Protein AF-A0A379K5S6-F1 (afdb_monomer_lite)

Radius of gyration: 22.64 Å; chains: 1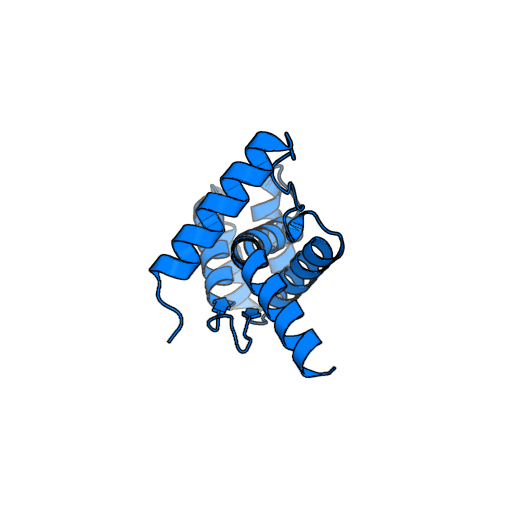; bounding box: 57×38×53 Å

Foldseek 3Di:
DPDPVNVVVVVVVVVVVCVVVVPPPPPPDQLCVDPNLVVVLLVQLVVLVVQDWDWFDAPPFDIDIHHNVQLVVLVVVVLVPFDPVVCLVVVLVVCCVVPNDDVVSVVSCQCRVPVVVDDGSVVVSSVSSSVSCVVCSVSNVVSVVRVVVVVD

Organism: Ectopseudomonas oleovorans (NCBI:txid301)

Structure (mmCIF, N/CA/C/O backbone):
data_AF-A0A379K5S6-F1
#
_entry.id   AF-A0A379K5S6-F1
#
loop_
_atom_site.group_PDB
_atom_site.id
_atom_site.type_symbol
_atom_site.label_atom_id
_atom_site.label_alt_id
_atom_site.label_comp_id
_atom_site.label_asym_id
_atom_site.label_entity_id
_atom_site.label_seq_id
_atom_site.pdbx_PDB_ins_code
_atom_site.Cartn_x
_atom_site.Cartn_y
_atom_site.Cartn_z
_atom_site.occupancy
_atom_site.B_iso_or_equiv
_atom_site.auth_seq_id
_atom_site.auth_comp_id
_atom_site.auth_asym_id
_atom_site.auth_atom_id
_atom_site.pdbx_PDB_model_num
ATOM 1 N N . MET A 1 1 ? 30.195 -20.480 -22.397 1.00 44.94 1 MET A N 1
ATOM 2 C CA . MET A 1 1 ? 30.540 -19.660 -21.214 1.00 44.94 1 MET A CA 1
ATOM 3 C C . MET A 1 1 ? 31.133 -18.339 -21.683 1.00 44.94 1 MET A C 1
ATOM 5 O O . MET A 1 1 ? 32.340 -18.236 -21.861 1.00 44.94 1 MET A O 1
ATOM 9 N N . THR A 1 2 ? 30.292 -17.353 -21.987 1.00 49.97 2 THR A N 1
ATOM 10 C CA . THR A 1 2 ? 30.743 -16.020 -22.411 1.00 49.97 2 THR A CA 1
ATOM 11 C C . THR A 1 2 ? 31.354 -15.316 -21.203 1.00 49.97 2 THR A C 1
ATOM 13 O O . THR A 1 2 ? 30.669 -15.046 -20.220 1.00 49.97 2 THR A O 1
ATOM 16 N N . SER A 1 3 ? 32.670 -15.118 -21.253 1.00 56.62 3 SER A N 1
ATOM 17 C CA . SER A 1 3 ? 33.485 -14.607 -20.151 1.00 56.62 3 SER A CA 1
ATOM 18 C C . SER A 1 3 ? 32.977 -13.247 -19.650 1.00 56.62 3 SER A C 1
ATOM 20 O O . SER A 1 3 ? 32.599 -12.380 -20.441 1.00 56.62 3 SER A O 1
ATOM 22 N N . LEU A 1 4 ? 32.999 -13.053 -18.327 1.00 55.97 4 LEU A N 1
ATOM 23 C CA . LEU A 1 4 ? 32.681 -11.791 -17.647 1.00 55.97 4 LEU A CA 1
ATOM 24 C C . LEU A 1 4 ? 33.464 -10.604 -18.247 1.00 55.97 4 LEU A C 1
ATOM 26 O O . LEU A 1 4 ? 32.952 -9.489 -18.324 1.00 55.97 4 LEU A O 1
ATOM 30 N N . ALA A 1 5 ? 34.675 -10.863 -18.752 1.00 59.72 5 ALA A N 1
ATOM 31 C CA . ALA A 1 5 ? 35.514 -9.871 -19.416 1.00 59.72 5 ALA A CA 1
ATOM 32 C C . ALA A 1 5 ? 34.914 -9.375 -20.744 1.00 59.72 5 ALA A C 1
ATOM 34 O O . ALA A 1 5 ? 35.060 -8.203 -21.076 1.00 59.72 5 ALA A O 1
ATOM 35 N N . LEU A 1 6 ? 34.188 -10.229 -21.476 1.00 55.69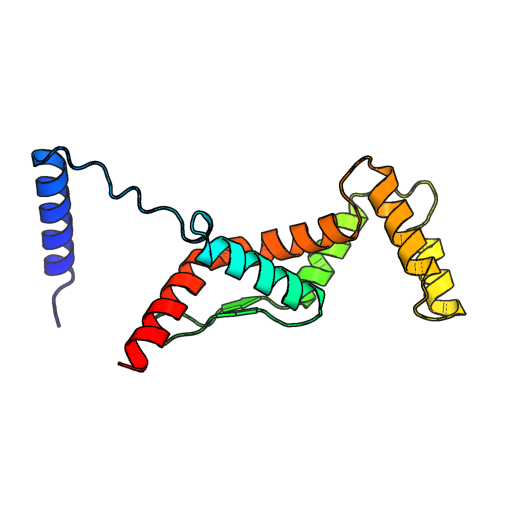 6 LEU A N 1
ATOM 36 C CA . LEU A 1 6 ? 33.530 -9.846 -22.730 1.00 55.69 6 LEU A CA 1
ATOM 37 C C . LEU A 1 6 ? 32.335 -8.912 -22.477 1.00 55.69 6 LEU A C 1
ATOM 39 O O . LEU A 1 6 ? 32.109 -7.973 -23.237 1.00 55.69 6 LEU A O 1
ATOM 43 N N . ARG A 1 7 ? 31.598 -9.131 -21.378 1.00 56.59 7 ARG A N 1
ATOM 44 C CA . ARG A 1 7 ? 30.518 -8.229 -20.936 1.00 56.59 7 ARG A CA 1
ATOM 45 C C . ARG A 1 7 ? 31.069 -6.870 -20.506 1.00 56.59 7 ARG A C 1
ATOM 47 O O . ARG A 1 7 ? 30.528 -5.847 -20.911 1.00 56.59 7 ARG A O 1
ATOM 54 N N . ASN A 1 8 ? 32.172 -6.868 -19.758 1.00 64.50 8 ASN A N 1
ATOM 55 C CA . ASN A 1 8 ? 32.815 -5.639 -19.292 1.00 64.50 8 ASN A CA 1
ATOM 56 C C . ASN A 1 8 ? 33.373 -4.806 -20.465 1.00 64.50 8 ASN A C 1
ATOM 58 O O . ASN A 1 8 ? 33.162 -3.599 -20.537 1.00 64.50 8 ASN A O 1
ATOM 62 N N . ALA A 1 9 ? 33.984 -5.467 -21.455 1.00 68.38 9 ALA A N 1
ATOM 63 C CA . ALA A 1 9 ? 34.470 -4.818 -22.673 1.00 68.38 9 ALA A CA 1
ATOM 64 C C . ALA A 1 9 ? 33.342 -4.200 -23.522 1.00 68.38 9 ALA A C 1
ATOM 66 O O . ALA A 1 9 ? 33.518 -3.129 -24.103 1.00 68.38 9 ALA A O 1
ATOM 67 N N . ASN A 1 10 ? 32.174 -4.847 -23.583 1.00 69.50 10 ASN A N 1
ATOM 68 C CA . ASN A 1 10 ? 31.017 -4.312 -24.303 1.00 69.50 10 ASN A CA 1
ATOM 69 C C . ASN A 1 10 ? 30.394 -3.103 -23.589 1.00 69.50 10 ASN A C 1
ATOM 71 O O . ASN A 1 10 ? 30.037 -2.139 -24.261 1.00 69.50 10 ASN A O 1
ATOM 75 N N . ALA A 1 11 ? 30.320 -3.118 -22.254 1.00 66.31 11 ALA A N 1
ATOM 76 C CA . ALA A 1 11 ? 29.832 -1.984 -21.466 1.00 66.31 11 ALA A CA 1
ATOM 77 C C . ALA A 1 11 ? 30.741 -0.750 -21.604 1.00 66.31 11 ALA A C 1
ATOM 79 O O . ALA A 1 11 ? 30.252 0.355 -21.826 1.00 66.31 11 ALA A O 1
ATOM 80 N N . MET A 1 12 ? 32.066 -0.940 -21.567 1.00 73.25 12 MET A N 1
ATOM 81 C CA . MET A 1 12 ? 33.031 0.147 -21.784 1.00 73.25 12 MET A CA 1
ATOM 82 C C . MET A 1 12 ? 32.935 0.735 -23.196 1.00 73.25 12 MET A C 1
ATOM 84 O O . MET A 1 12 ? 32.947 1.953 -23.356 1.00 73.25 12 MET A O 1
ATOM 88 N N . ARG A 1 13 ? 32.782 -0.113 -24.223 1.00 72.44 13 ARG A N 1
ATOM 89 C CA . ARG A 1 13 ? 32.606 0.355 -25.606 1.00 72.44 13 ARG A CA 1
ATOM 90 C C . ARG A 1 13 ? 31.297 1.130 -25.780 1.00 72.44 13 ARG A C 1
ATOM 92 O O . ARG A 1 13 ? 31.300 2.151 -26.454 1.00 72.44 13 ARG A O 1
ATOM 99 N N . ALA A 1 14 ? 30.205 0.677 -25.165 1.00 67.31 14 ALA A N 1
ATOM 100 C CA . ALA A 1 14 ? 28.926 1.387 -25.192 1.00 67.31 14 ALA A CA 1
ATOM 101 C C . ALA A 1 14 ? 29.016 2.761 -24.506 1.00 67.31 14 ALA A C 1
ATOM 103 O O . ALA A 1 14 ? 28.520 3.740 -25.054 1.00 67.31 14 ALA A O 1
ATOM 104 N N . GLY A 1 15 ? 29.712 2.851 -23.366 1.00 66.62 15 GLY A N 1
ATOM 105 C CA . GLY A 1 15 ? 29.972 4.121 -22.680 1.00 66.62 15 GLY A CA 1
ATOM 106 C C . GLY A 1 15 ? 30.817 5.091 -23.511 1.00 66.62 15 GLY A C 1
ATOM 107 O O . GLY A 1 15 ? 30.496 6.273 -23.574 1.00 66.62 15 GLY A O 1
ATOM 108 N N . GLN A 1 16 ? 31.842 4.587 -24.208 1.00 73.88 16 GLN A N 1
ATOM 109 C CA . GLN A 1 16 ? 32.667 5.389 -25.118 1.00 73.88 16 GLN A CA 1
ATOM 110 C C . GLN A 1 16 ? 31.841 5.932 -26.294 1.00 73.88 16 GLN A C 1
ATOM 112 O O . GLN A 1 16 ? 31.887 7.121 -26.575 1.00 73.88 16 GLN A O 1
ATOM 117 N N . VAL A 1 17 ? 31.027 5.082 -26.929 1.00 71.94 17 VAL A N 1
ATOM 118 C CA . VAL A 1 17 ? 30.149 5.473 -28.045 1.00 71.94 17 VAL A CA 1
ATOM 119 C C . VAL A 1 17 ? 29.093 6.492 -27.604 1.00 71.94 17 VAL A C 1
ATOM 121 O O . VAL A 1 17 ? 28.805 7.426 -28.345 1.00 71.94 17 VAL A O 1
ATOM 124 N N . ALA A 1 18 ? 28.526 6.343 -26.403 1.00 66.81 18 ALA A N 1
ATOM 125 C CA . ALA A 1 18 ? 27.568 7.302 -25.853 1.00 66.81 18 ALA A CA 1
ATOM 126 C C . ALA A 1 18 ? 28.213 8.672 -25.582 1.00 66.81 18 ALA A C 1
ATOM 128 O O . ALA A 1 18 ? 27.618 9.703 -25.895 1.00 66.81 18 ALA A O 1
ATOM 129 N N . TRP A 1 19 ? 29.446 8.674 -25.058 1.00 68.12 19 TRP A N 1
ATOM 130 C CA . TRP A 1 19 ? 30.225 9.890 -24.817 1.00 68.12 19 TRP A CA 1
ATOM 131 C C . TRP A 1 19 ? 30.616 10.588 -26.127 1.00 68.12 19 TRP A C 1
ATOM 133 O O . TRP A 1 19 ? 30.401 11.790 -26.269 1.00 68.12 19 TRP A O 1
ATOM 143 N N . ASP A 1 20 ? 31.098 9.823 -27.111 1.00 79.50 20 ASP A N 1
ATOM 144 C CA . ASP A 1 20 ? 31.511 10.327 -28.426 1.00 79.50 20 ASP A CA 1
ATOM 145 C C . ASP A 1 20 ? 30.329 10.912 -29.224 1.00 79.50 20 ASP A C 1
ATOM 147 O O . ASP A 1 20 ? 30.492 11.891 -29.953 1.00 79.50 20 ASP A O 1
ATOM 151 N N . ASN A 1 21 ? 29.126 10.353 -29.061 1.00 79.06 21 ASN A N 1
ATOM 152 C CA . ASN A 1 21 ? 27.924 10.790 -29.776 1.00 79.06 21 ASN A CA 1
ATOM 153 C C . ASN A 1 21 ? 27.104 11.857 -29.032 1.00 79.06 21 ASN A C 1
ATOM 155 O O . ASN A 1 21 ? 26.022 12.203 -29.508 1.00 79.06 21 ASN A O 1
ATOM 159 N N . MET A 1 22 ? 27.558 12.336 -27.862 1.00 72.69 22 MET A N 1
ATOM 160 C CA . MET A 1 22 ? 26.766 13.174 -26.942 1.00 72.69 22 MET A CA 1
ATOM 161 C C . MET A 1 22 ? 25.326 12.665 -26.776 1.00 72.69 22 MET A C 1
ATOM 163 O O . MET A 1 22 ? 24.382 13.451 -26.687 1.00 72.69 22 MET A O 1
ATOM 167 N N . THR A 1 23 ? 25.139 11.344 -26.807 1.00 62.66 23 THR A N 1
ATOM 168 C CA . THR A 1 23 ? 23.810 10.767 -26.627 1.00 62.66 23 THR A CA 1
ATOM 169 C C . THR A 1 23 ? 23.453 11.019 -25.168 1.00 62.66 23 THR A C 1
ATOM 171 O O . THR A 1 23 ? 24.222 10.581 -24.304 1.00 62.66 23 THR A O 1
ATOM 174 N N . PRO A 1 24 ? 22.365 11.755 -24.861 1.00 61.78 24 PRO A N 1
ATOM 175 C CA . PRO A 1 24 ? 21.904 11.861 -23.488 1.00 61.78 24 PRO A CA 1
ATOM 176 C C . PRO A 1 24 ? 21.797 10.444 -22.920 1.00 61.78 24 PRO A C 1
ATOM 178 O O . PRO A 1 24 ? 21.447 9.529 -23.680 1.00 61.78 24 PRO A O 1
ATOM 181 N N . PRO A 1 25 ? 22.139 10.217 -21.639 1.00 60.78 25 PRO A N 1
ATOM 182 C CA . PRO A 1 25 ? 21.791 8.950 -21.015 1.00 60.78 25 PRO A CA 1
ATOM 183 C C . PRO A 1 25 ? 20.319 8.676 -21.325 1.00 60.78 25 PRO A C 1
ATOM 185 O O . PRO A 1 25 ? 19.521 9.608 -21.380 1.00 60.78 25 PRO A O 1
ATOM 188 N N . ASP A 1 26 ? 20.008 7.422 -21.648 1.00 57.44 26 ASP A N 1
ATOM 189 C CA . ASP A 1 26 ? 18.652 6.963 -21.936 1.00 57.44 26 ASP A CA 1
ATOM 190 C C . ASP A 1 26 ? 17.787 7.322 -20.708 1.00 57.44 26 ASP A C 1
ATOM 192 O O . ASP A 1 26 ? 17.694 6.540 -19.763 1.00 57.44 26 ASP A O 1
ATOM 196 N N . ASP A 1 27 ? 17.198 8.523 -20.692 1.00 59.22 27 ASP A N 1
ATOM 197 C CA . ASP A 1 27 ? 16.211 8.996 -19.717 1.00 59.22 27 ASP A CA 1
ATOM 198 C C . ASP A 1 27 ? 14.900 8.276 -20.037 1.00 59.22 27 ASP A C 1
ATOM 200 O O . ASP A 1 27 ? 13.878 8.869 -20.389 1.00 59.22 27 ASP A O 1
ATOM 204 N N . LYS A 1 28 ? 14.952 6.942 -20.036 1.00 63.91 28 LYS A N 1
ATOM 205 C CA . LYS A 1 28 ? 13.744 6.144 -20.114 1.00 63.91 28 LYS A CA 1
ATOM 206 C C . LYS A 1 28 ? 12.960 6.467 -18.851 1.00 63.91 28 LYS A C 1
ATOM 208 O O . LYS A 1 28 ? 13.529 6.313 -17.767 1.00 63.91 28 LYS A O 1
ATOM 213 N N . PRO A 1 29 ? 11.703 6.921 -18.986 1.00 71.94 29 PRO A N 1
ATOM 214 C CA . PRO A 1 29 ? 10.884 7.204 -17.825 1.00 71.94 29 PRO A CA 1
ATOM 215 C C . PRO A 1 29 ? 10.843 5.962 -16.936 1.00 71.94 29 PRO A C 1
ATOM 217 O O . PRO A 1 29 ? 10.782 4.833 -17.445 1.00 71.94 29 PRO A O 1
ATOM 220 N N . SER A 1 30 ? 10.904 6.178 -15.622 1.00 85.00 30 SER A N 1
ATOM 221 C CA . SER A 1 30 ? 10.648 5.125 -14.634 1.00 85.00 30 SER A CA 1
ATOM 222 C C . SER A 1 30 ? 9.332 4.438 -14.982 1.00 85.00 30 SER A C 1
ATOM 224 O O . SER A 1 30 ? 8.427 5.078 -15.523 1.00 85.00 30 SER A O 1
ATOM 226 N N . PHE A 1 31 ? 9.180 3.148 -14.677 1.00 89.19 31 PHE A N 1
ATOM 227 C CA . PHE A 1 31 ? 7.923 2.462 -14.977 1.00 89.19 31 PHE A CA 1
ATOM 228 C C . PHE A 1 31 ? 6.718 3.225 -14.408 1.00 89.19 31 PHE A C 1
ATOM 230 O O . PHE A 1 31 ? 5.724 3.407 -15.108 1.00 89.19 31 PHE A O 1
ATOM 237 N N . LEU A 1 32 ? 6.853 3.771 -13.197 1.00 90.50 32 LEU A N 1
ATOM 238 C CA . LEU A 1 32 ? 5.816 4.570 -12.535 1.00 90.50 32 LEU A CA 1
ATOM 239 C C . LEU A 1 32 ? 5.528 5.924 -13.202 1.00 90.50 32 LEU A C 1
ATOM 241 O O . LEU A 1 32 ? 4.485 6.508 -12.950 1.00 90.50 32 LEU A O 1
ATOM 245 N N . GLU A 1 33 ? 6.419 6.429 -14.054 1.00 89.69 33 GLU A N 1
ATOM 246 C CA . GLU A 1 33 ? 6.192 7.652 -14.840 1.00 89.69 33 GLU A CA 1
ATOM 247 C C . GLU A 1 33 ? 5.412 7.371 -16.136 1.00 89.69 33 GLU A C 1
ATOM 249 O O . GLU A 1 33 ? 5.053 8.292 -16.871 1.00 89.69 33 GLU A O 1
ATOM 254 N N . THR A 1 34 ? 5.133 6.099 -16.433 1.00 92.50 34 THR A N 1
ATOM 255 C CA . THR A 1 34 ? 4.285 5.693 -17.557 1.00 92.50 34 THR A CA 1
ATOM 256 C C . THR A 1 34 ? 2.835 5.514 -17.109 1.00 92.50 34 THR A C 1
ATOM 258 O O . THR A 1 34 ? 2.570 5.117 -15.978 1.00 92.50 34 THR A O 1
ATOM 261 N N . THR A 1 35 ? 1.877 5.719 -18.019 1.00 91.88 35 THR A N 1
ATOM 262 C CA . THR A 1 35 ? 0.454 5.437 -17.745 1.00 91.88 35 THR A CA 1
ATOM 263 C C . THR A 1 35 ? 0.221 3.981 -17.340 1.00 91.88 35 THR A C 1
ATOM 265 O O . THR A 1 35 ? -0.652 3.696 -16.529 1.00 91.88 35 THR A O 1
ATOM 268 N N . GLU A 1 36 ? 0.997 3.048 -17.894 1.00 91.00 36 GLU A N 1
ATOM 269 C CA . GLU A 1 36 ? 0.906 1.633 -17.537 1.00 91.00 36 GLU A CA 1
ATOM 270 C C . GLU A 1 36 ? 1.349 1.385 -16.091 1.00 91.00 36 GLU A C 1
ATOM 272 O O . GLU A 1 36 ? 0.643 0.704 -15.349 1.00 91.00 36 GLU A O 1
ATOM 277 N N . GLY A 1 37 ? 2.480 1.957 -15.673 1.00 92.44 37 GLY A N 1
ATOM 278 C CA . GLY A 1 37 ? 2.977 1.788 -14.310 1.00 92.44 37 GLY A CA 1
ATOM 279 C C . GLY A 1 37 ? 2.149 2.516 -13.261 1.00 92.44 37 GLY A C 1
ATOM 280 O O . GLY A 1 37 ? 1.960 1.968 -12.177 1.00 92.44 37 GLY A O 1
ATOM 281 N N . ASP A 1 38 ? 1.599 3.687 -13.587 1.00 92.06 38 ASP A N 1
ATOM 282 C CA . ASP A 1 38 ? 0.670 4.406 -12.707 1.00 92.06 38 ASP A CA 1
ATOM 283 C C . ASP A 1 38 ? -0.627 3.607 -12.492 1.00 92.06 38 ASP A C 1
ATOM 285 O O . ASP A 1 38 ? -1.015 3.330 -11.356 1.00 92.06 38 ASP A O 1
ATOM 289 N N . ASN A 1 39 ? -1.235 3.106 -13.577 1.00 93.94 39 ASN A N 1
ATOM 290 C CA . ASN A 1 39 ? -2.412 2.237 -13.491 1.00 93.94 39 ASN A CA 1
ATOM 291 C C . ASN A 1 39 ? -2.114 0.950 -12.713 1.00 93.94 39 ASN A C 1
ATOM 293 O O . ASN A 1 39 ? -2.905 0.534 -11.869 1.00 93.94 39 ASN A O 1
ATOM 297 N N . TRP A 1 40 ? -0.959 0.326 -12.961 1.00 95.38 40 TRP A N 1
ATOM 298 C CA . TRP A 1 40 ? -0.543 -0.858 -12.217 1.00 95.38 40 TRP A CA 1
ATOM 299 C C . TRP A 1 40 ? -0.421 -0.569 -10.719 1.00 95.38 40 TRP A C 1
ATOM 301 O O . TRP A 1 40 ? -0.911 -1.354 -9.906 1.00 95.38 40 TRP A O 1
ATOM 311 N N . LEU A 1 41 ? 0.215 0.543 -10.345 1.00 95.50 41 LEU A N 1
ATOM 312 C CA . LEU A 1 41 ? 0.403 0.921 -8.949 1.00 95.50 41 LEU A CA 1
ATOM 313 C C . LEU A 1 41 ? -0.944 1.162 -8.262 1.00 95.50 41 LEU A C 1
ATOM 315 O O . LEU A 1 41 ? -1.167 0.628 -7.175 1.00 95.50 41 LEU A O 1
ATOM 319 N N . TYR A 1 42 ? -1.849 1.888 -8.923 1.00 92.44 42 TYR A N 1
ATOM 320 C CA . TYR A 1 42 ? -3.210 2.119 -8.443 1.00 92.44 42 TYR A CA 1
ATOM 321 C C . TYR A 1 42 ? -3.971 0.804 -8.226 1.00 92.44 42 TYR A C 1
ATOM 323 O O . TYR A 1 42 ? -4.474 0.546 -7.131 1.00 92.44 42 TYR A O 1
ATOM 331 N N . ASP A 1 43 ? -3.993 -0.076 -9.229 1.00 94.44 43 ASP A N 1
ATOM 332 C CA . ASP A 1 43 ? -4.715 -1.349 -9.162 1.00 94.44 43 ASP A CA 1
ATOM 333 C C . ASP A 1 43 ? -4.161 -2.266 -8.065 1.00 94.44 43 ASP A C 1
ATOM 335 O O . ASP A 1 43 ? -4.916 -2.924 -7.344 1.00 94.44 43 ASP A O 1
ATOM 339 N N . LYS A 1 44 ? -2.831 -2.326 -7.913 1.00 95.50 44 LYS A N 1
ATOM 340 C CA . LYS A 1 44 ? -2.200 -3.156 -6.879 1.00 95.50 44 LYS A CA 1
ATOM 341 C C . LYS A 1 44 ? -2.380 -2.582 -5.483 1.00 95.50 44 LYS A C 1
ATOM 343 O O . LYS A 1 44 ? -2.606 -3.363 -4.560 1.00 95.50 44 LYS A O 1
ATOM 348 N N . ALA A 1 45 ? -2.341 -1.261 -5.322 1.00 91.88 45 ALA A N 1
ATOM 349 C CA . ALA A 1 45 ? -2.674 -0.623 -4.054 1.00 91.88 45 ALA A CA 1
ATOM 350 C C . ALA A 1 45 ? -4.133 -0.906 -3.671 1.00 91.88 45 ALA A C 1
ATOM 352 O O . ALA A 1 45 ? -4.389 -1.370 -2.561 1.00 91.88 45 ALA A O 1
ATOM 353 N N . ALA A 1 46 ? -5.079 -0.743 -4.600 1.00 89.19 46 ALA A N 1
ATOM 354 C CA . ALA A 1 46 ? -6.492 -1.036 -4.365 1.00 89.19 46 ALA A CA 1
ATOM 355 C C . ALA A 1 46 ? -6.749 -2.513 -4.000 1.00 89.19 46 ALA A C 1
ATOM 357 O O . ALA A 1 46 ? -7.513 -2.801 -3.071 1.00 89.19 46 ALA A O 1
ATOM 358 N N . ALA A 1 47 ? -6.084 -3.452 -4.680 1.00 89.94 47 ALA A N 1
ATOM 359 C CA . ALA A 1 47 ? -6.165 -4.877 -4.357 1.00 89.94 47 ALA A CA 1
ATOM 360 C C . ALA A 1 47 ? -5.605 -5.180 -2.956 1.00 89.94 47 ALA A C 1
ATOM 362 O O . ALA A 1 47 ? -6.243 -5.877 -2.168 1.00 89.94 47 ALA A O 1
ATOM 363 N N . MET A 1 48 ? -4.465 -4.583 -2.590 1.00 91.12 48 MET A N 1
ATOM 364 C CA . MET A 1 48 ? -3.875 -4.766 -1.261 1.00 91.12 48 MET A CA 1
ATOM 365 C C . MET A 1 48 ? -4.758 -4.210 -0.144 1.00 91.12 48 MET A C 1
ATOM 367 O O . MET A 1 48 ? -4.927 -4.859 0.887 1.00 91.12 48 MET A O 1
ATOM 371 N N . VAL A 1 49 ? -5.384 -3.053 -0.364 1.00 86.62 49 VAL A N 1
ATOM 372 C CA . VAL A 1 49 ? -6.379 -2.493 0.564 1.00 86.62 49 VAL A CA 1
ATOM 373 C C . VAL A 1 49 ? -7.597 -3.413 0.711 1.00 86.62 49 VAL A C 1
ATOM 375 O O . VAL A 1 49 ? -8.176 -3.500 1.793 1.00 86.62 49 VAL A O 1
ATOM 378 N N . SER A 1 50 ? -7.956 -4.140 -0.348 1.00 86.50 50 SER A N 1
ATOM 379 C CA . SER A 1 50 ? -9.045 -5.126 -0.339 1.00 86.50 50 SER A CA 1
ATOM 380 C C . SER A 1 50 ? -8.662 -6.460 0.320 1.00 86.50 50 SER A C 1
ATOM 382 O O . SER A 1 50 ? -9.538 -7.290 0.559 1.00 86.50 50 SER A O 1
ATOM 384 N N . GLY A 1 51 ? -7.382 -6.656 0.657 1.00 85.06 51 GLY A N 1
ATOM 385 C CA . GLY A 1 51 ? -6.887 -7.838 1.359 1.00 85.06 51 GLY A CA 1
ATOM 386 C C . GLY A 1 51 ? -6.114 -8.835 0.496 1.00 85.06 51 GLY A C 1
ATOM 387 O O . GLY A 1 51 ? -5.884 -9.954 0.956 1.00 85.06 51 GLY A O 1
ATOM 388 N N . ASP A 1 52 ? -5.681 -8.444 -0.705 1.00 90.94 52 ASP A N 1
ATOM 389 C CA . ASP A 1 52 ? -4.869 -9.295 -1.577 1.00 90.94 52 ASP A CA 1
ATOM 390 C C . ASP A 1 52 ? -3.364 -9.027 -1.430 1.00 90.94 52 ASP A C 1
ATOM 392 O O . ASP A 1 52 ? -2.893 -7.891 -1.497 1.00 90.94 52 ASP A O 1
ATOM 396 N N . ASP A 1 53 ? -2.569 -10.089 -1.296 1.00 93.94 53 ASP A N 1
ATOM 397 C CA . ASP A 1 53 ? -1.112 -9.966 -1.355 1.00 93.94 53 ASP A CA 1
ATOM 398 C C . ASP A 1 53 ? -0.654 -9.578 -2.768 1.00 93.94 53 ASP A C 1
ATOM 400 O O . ASP A 1 53 ? -1.147 -10.096 -3.776 1.00 93.94 53 ASP A O 1
ATOM 404 N N . LEU A 1 54 ? 0.386 -8.747 -2.859 1.00 94.88 54 LEU A N 1
ATOM 405 C CA . LEU A 1 54 ? 1.078 -8.538 -4.125 1.00 94.88 54 LEU A CA 1
ATOM 406 C C . LEU A 1 54 ? 2.051 -9.691 -4.365 1.00 94.88 54 LEU A C 1
ATOM 408 O O . LEU A 1 54 ? 2.949 -9.938 -3.559 1.00 94.88 54 LEU A O 1
ATOM 412 N N . LEU A 1 55 ? 1.929 -10.334 -5.524 1.00 95.31 55 LEU A N 1
ATOM 413 C CA . LEU A 1 55 ? 2.885 -11.315 -6.022 1.00 95.31 55 LEU A CA 1
ATOM 414 C C . LEU A 1 55 ? 3.466 -10.844 -7.357 1.00 95.31 55 LEU A C 1
ATOM 416 O O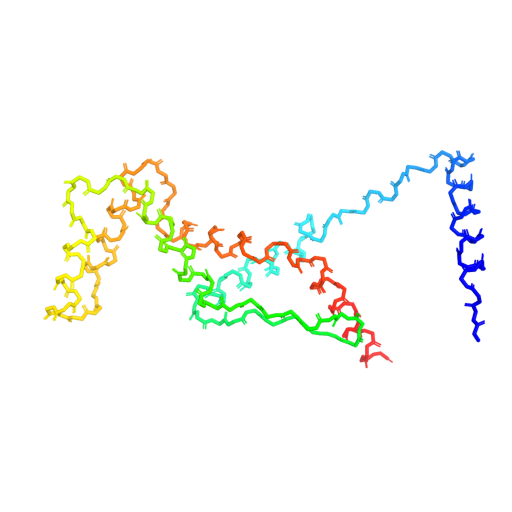 . LEU A 1 55 ? 2.731 -10.627 -8.319 1.00 95.31 55 LEU A O 1
ATOM 420 N N . ILE A 1 56 ? 4.791 -10.734 -7.423 1.00 93.44 56 ILE A N 1
ATOM 421 C CA . ILE A 1 56 ? 5.539 -10.474 -8.656 1.00 93.44 56 ILE A CA 1
ATOM 422 C C . ILE A 1 56 ? 6.443 -11.676 -8.905 1.00 93.44 56 ILE A C 1
ATOM 424 O O . ILE A 1 56 ? 7.251 -12.041 -8.051 1.00 93.44 56 ILE A O 1
ATOM 428 N N . SER A 1 57 ? 6.310 -12.306 -10.069 1.00 91.81 57 SER A N 1
ATOM 429 C CA . SER A 1 57 ? 7.122 -13.461 -10.450 1.00 91.81 57 SER A CA 1
ATOM 430 C C . SER A 1 57 ? 7.235 -13.565 -11.970 1.00 91.81 57 SER A C 1
ATOM 432 O O . SER A 1 57 ? 6.262 -13.327 -12.688 1.00 91.81 57 SER A O 1
ATOM 434 N N . SER A 1 58 ? 8.424 -13.927 -12.447 1.00 89.81 58 SER A N 1
ATOM 435 C CA . SER A 1 58 ? 8.689 -14.316 -13.834 1.00 89.81 58 SER A CA 1
ATOM 436 C C . SER A 1 58 ? 9.881 -15.275 -13.884 1.00 89.81 58 SER A C 1
ATOM 438 O O . SER A 1 58 ? 10.476 -15.608 -12.857 1.00 89.81 58 SER A O 1
ATOM 440 N N . ALA A 1 59 ? 10.265 -15.710 -15.086 1.00 83.62 59 ALA A N 1
ATOM 441 C CA . ALA A 1 59 ? 11.452 -16.539 -15.272 1.00 83.62 59 ALA A CA 1
ATOM 442 C C . ALA A 1 59 ? 12.766 -15.823 -14.899 1.00 83.62 59 ALA A C 1
ATOM 444 O O . ALA A 1 59 ? 13.722 -16.489 -14.497 1.00 83.62 59 ALA A O 1
ATOM 445 N N . THR A 1 60 ? 12.839 -14.491 -15.038 1.00 83.50 60 THR A N 1
ATOM 446 C CA . THR A 1 60 ? 14.077 -13.725 -14.782 1.00 83.50 60 THR A CA 1
ATOM 447 C C . THR A 1 60 ? 14.036 -12.889 -13.504 1.00 83.50 60 THR A C 1
ATOM 449 O O . THR A 1 60 ? 15.088 -12.514 -12.981 1.00 83.50 60 THR A O 1
ATOM 452 N N . VAL A 1 61 ? 12.846 -12.650 -12.948 1.00 83.56 61 VAL A N 1
ATOM 453 C CA . VAL A 1 61 ? 12.650 -11.892 -11.712 1.00 83.56 61 VAL A CA 1
ATOM 454 C C . VAL A 1 61 ? 12.477 -12.851 -10.539 1.00 83.56 61 VAL A C 1
ATOM 456 O O . VAL A 1 61 ? 11.611 -13.725 -10.544 1.00 83.56 61 VAL A O 1
ATOM 459 N N . ARG A 1 62 ? 13.283 -12.669 -9.484 1.00 88.94 62 ARG A N 1
ATOM 460 C CA . ARG A 1 62 ? 13.085 -13.385 -8.214 1.00 88.94 62 ARG A CA 1
ATOM 461 C C . ARG A 1 62 ? 11.677 -13.097 -7.699 1.00 88.94 62 ARG A C 1
ATOM 463 O O . ARG A 1 62 ? 11.309 -11.934 -7.594 1.00 88.94 62 ARG A O 1
ATOM 470 N N . THR A 1 63 ? 10.945 -14.137 -7.305 1.00 92.19 63 THR A N 1
ATOM 471 C CA . THR A 1 63 ? 9.609 -13.979 -6.722 1.00 92.19 63 THR A CA 1
ATOM 472 C C . THR A 1 63 ? 9.631 -13.013 -5.539 1.00 92.19 63 THR A C 1
ATOM 474 O O . THR A 1 63 ? 10.343 -13.241 -4.555 1.00 92.19 63 THR A O 1
ATOM 477 N N . ILE A 1 64 ? 8.839 -11.950 -5.649 1.00 94.38 64 ILE A N 1
ATOM 478 C CA . ILE A 1 64 ? 8.593 -10.956 -4.606 1.00 94.38 64 ILE A CA 1
ATOM 479 C C . ILE A 1 64 ? 7.152 -11.130 -4.146 1.00 94.38 64 ILE A C 1
ATOM 481 O O . ILE A 1 64 ? 6.235 -11.184 -4.966 1.00 94.38 64 ILE A O 1
ATOM 485 N N . ARG A 1 65 ? 6.968 -11.205 -2.829 1.00 95.75 65 ARG A N 1
ATOM 486 C CA . ARG A 1 65 ? 5.661 -11.173 -2.184 1.00 95.75 65 ARG A CA 1
ATOM 487 C C . ARG A 1 65 ? 5.637 -9.998 -1.219 1.00 95.75 65 ARG A C 1
ATOM 489 O O . ARG A 1 65 ? 6.506 -9.927 -0.352 1.00 95.75 65 ARG A O 1
ATOM 496 N N . VAL A 1 66 ? 4.664 -9.110 -1.375 1.00 94.62 66 VAL A N 1
ATOM 497 C CA . VAL A 1 66 ? 4.354 -8.077 -0.382 1.00 94.62 66 VAL A CA 1
ATOM 498 C C . VAL A 1 66 ? 3.039 -8.475 0.259 1.00 94.62 66 VAL A C 1
ATOM 500 O O . VAL A 1 66 ? 2.014 -8.561 -0.415 1.00 94.62 66 VAL A O 1
ATOM 503 N N . GLU A 1 67 ? 3.101 -8.802 1.543 1.00 93.56 67 GLU A N 1
ATOM 504 C CA . GLU A 1 67 ? 1.960 -9.338 2.273 1.00 93.56 67 GLU A CA 1
ATOM 505 C C . GLU A 1 67 ? 1.060 -8.208 2.772 1.00 93.56 67 GLU A C 1
ATOM 507 O O . GLU A 1 67 ? 1.537 -7.171 3.235 1.00 93.56 67 GLU A O 1
ATOM 512 N N . 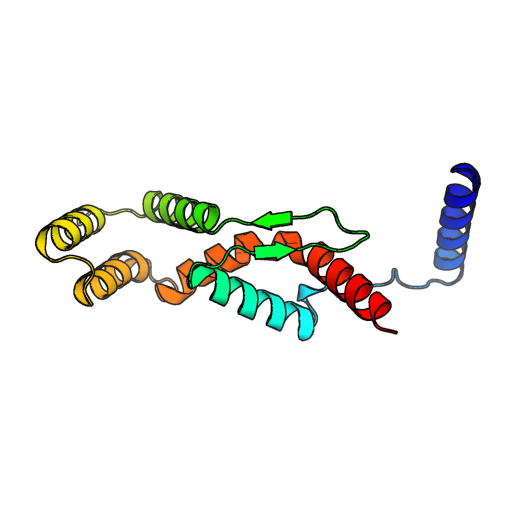VAL A 1 68 ? -0.249 -8.441 2.786 1.00 91.00 68 VAL A N 1
ATOM 513 C CA . VAL A 1 68 ? -1.233 -7.528 3.395 1.00 91.00 68 VAL A CA 1
ATOM 514 C C . VAL A 1 68 ? -0.933 -7.302 4.878 1.00 91.00 68 VAL A C 1
ATOM 516 O O . VAL A 1 68 ? -1.190 -6.232 5.426 1.00 91.00 68 VAL A O 1
ATOM 519 N N . ALA A 1 69 ? -0.305 -8.275 5.542 1.00 89.44 69 ALA A N 1
ATOM 520 C CA . ALA A 1 69 ? 0.190 -8.113 6.904 1.00 89.44 69 ALA A CA 1
ATOM 521 C C . ALA A 1 69 ? 1.168 -6.928 7.048 1.00 89.44 69 ALA A C 1
ATOM 523 O O . ALA A 1 69 ? 1.168 -6.263 8.085 1.00 89.44 69 ALA A O 1
ATOM 524 N N . SER A 1 70 ? 1.957 -6.619 6.012 1.00 91.19 70 SER A N 1
ATOM 525 C CA . SER A 1 70 ? 2.820 -5.435 5.983 1.00 91.19 70 SER A CA 1
ATOM 526 C C . SER A 1 70 ? 2.008 -4.140 5.927 1.00 91.19 70 SER A C 1
ATOM 528 O O . SER A 1 70 ? 2.371 -3.182 6.606 1.00 91.19 70 SER A O 1
ATOM 530 N N . LEU A 1 71 ? 0.877 -4.120 5.210 1.00 89.38 71 LEU A N 1
ATOM 531 C CA . LEU A 1 71 ? -0.055 -2.988 5.229 1.00 89.38 71 LEU A CA 1
ATOM 532 C C . LEU A 1 71 ? -0.686 -2.812 6.614 1.00 89.38 71 LEU A C 1
ATOM 534 O O . LEU A 1 71 ? -0.714 -1.699 7.132 1.00 89.38 71 LEU A O 1
ATOM 538 N N . HIS A 1 72 ? -1.123 -3.894 7.264 1.00 86.56 72 HIS A N 1
ATOM 539 C CA . HIS A 1 72 ? -1.641 -3.818 8.636 1.00 86.56 72 HIS A CA 1
ATOM 540 C C . HIS A 1 72 ? -0.616 -3.236 9.614 1.00 86.56 72 HIS A C 1
ATOM 542 O O . HIS A 1 72 ? -0.973 -2.446 10.490 1.00 86.56 72 HIS A O 1
ATOM 548 N N . GLN A 1 73 ? 0.656 -3.616 9.469 1.00 85.62 73 GLN A N 1
ATOM 549 C CA . GLN A 1 73 ? 1.725 -3.065 10.292 1.00 85.62 73 GLN A CA 1
ATOM 550 C C . GLN A 1 73 ? 1.966 -1.585 9.978 1.00 85.62 73 GLN A C 1
ATOM 552 O O . GLN A 1 73 ? 2.021 -0.790 10.908 1.00 85.62 73 GLN A O 1
ATOM 557 N N . ALA A 1 74 ? 2.007 -1.194 8.702 1.00 86.75 74 ALA A N 1
ATOM 558 C CA . ALA A 1 74 ? 2.154 0.205 8.305 1.00 86.75 74 ALA A CA 1
ATOM 559 C C . ALA A 1 74 ? 1.005 1.086 8.831 1.00 86.75 74 ALA A C 1
ATOM 561 O O . ALA A 1 74 ? 1.243 2.192 9.310 1.00 86.75 74 ALA A O 1
ATOM 562 N N . VAL A 1 75 ? -0.234 0.580 8.809 1.00 84.88 75 VAL A N 1
ATOM 563 C CA . VAL A 1 75 ? -1.394 1.260 9.407 1.00 84.88 75 VAL A CA 1
ATOM 564 C C . VAL A 1 75 ? -1.224 1.390 10.919 1.00 84.88 75 VAL A C 1
ATOM 566 O O . VAL A 1 75 ? -1.442 2.469 11.462 1.00 84.88 75 VAL A O 1
ATOM 569 N N . ARG A 1 76 ? -0.805 0.324 11.613 1.00 82.88 76 ARG A N 1
ATOM 570 C CA . ARG A 1 76 ? -0.537 0.373 13.060 1.00 82.88 76 ARG A CA 1
ATOM 571 C C . ARG A 1 76 ? 0.532 1.409 13.398 1.00 82.88 76 ARG A C 1
ATOM 573 O O . ARG A 1 76 ? 0.335 2.191 14.325 1.00 82.88 76 ARG A O 1
ATOM 580 N N . ASP A 1 77 ? 1.631 1.411 12.655 1.00 84.69 77 ASP A N 1
ATOM 581 C CA . ASP A 1 77 ? 2.734 2.345 12.859 1.00 84.69 77 ASP A CA 1
ATOM 582 C C . ASP A 1 77 ? 2.251 3.779 12.627 1.00 84.69 77 ASP A C 1
ATOM 584 O O . ASP A 1 77 ? 2.471 4.634 13.479 1.00 84.69 77 ASP A O 1
ATOM 588 N N . HIS A 1 78 ? 1.492 4.027 11.555 1.00 83.06 78 HIS A N 1
ATOM 589 C CA . HIS A 1 78 ? 0.890 5.333 11.293 1.00 83.06 78 HIS A CA 1
ATOM 590 C C . HIS A 1 78 ? -0.029 5.786 12.435 1.00 83.06 78 HIS A C 1
ATOM 592 O O . HIS A 1 78 ? 0.144 6.886 12.954 1.00 83.06 78 HIS A O 1
ATOM 598 N N . LEU A 1 79 ? -0.943 4.927 12.895 1.00 78.00 79 LEU A N 1
ATOM 599 C CA . LEU A 1 79 ? -1.839 5.239 14.013 1.00 78.00 79 LEU A CA 1
ATOM 600 C C . LEU A 1 79 ? -1.073 5.535 15.311 1.00 78.00 79 LEU A C 1
ATOM 602 O O . LEU A 1 79 ? -1.496 6.394 16.073 1.00 78.00 79 LEU A O 1
ATOM 606 N N . SER A 1 80 ? 0.070 4.882 15.548 1.00 78.12 80 SER A N 1
ATOM 607 C CA . SER A 1 80 ? 0.906 5.143 16.730 1.00 78.12 80 SER A CA 1
ATOM 608 C C . SER A 1 80 ? 1.582 6.518 16.732 1.00 78.12 80 SER A C 1
ATOM 610 O O . SER A 1 80 ? 2.033 6.972 17.781 1.00 78.12 80 SER A O 1
ATOM 612 N N . THR A 1 81 ? 1.659 7.180 15.572 1.00 79.62 81 THR A N 1
ATOM 613 C CA . THR A 1 81 ? 2.188 8.550 15.456 1.00 79.62 81 THR A CA 1
ATOM 614 C C . THR A 1 81 ? 1.136 9.625 15.702 1.00 79.62 81 THR A C 1
ATOM 616 O O . THR A 1 81 ? 1.485 10.799 15.810 1.00 79.62 81 THR A O 1
ATOM 619 N N . LEU A 1 82 ? -0.140 9.240 15.763 1.00 75.62 82 LEU A N 1
ATOM 620 C CA . LEU A 1 82 ? -1.238 10.171 15.960 1.00 75.62 82 LEU A CA 1
ATOM 621 C C . LEU A 1 82 ? -1.383 10.488 17.444 1.00 75.62 82 LEU A C 1
ATOM 623 O O . LEU A 1 82 ? -1.351 9.597 18.293 1.00 75.62 82 LEU A O 1
ATOM 627 N N . ASP A 1 83 ? -1.561 11.771 17.735 1.00 70.12 83 ASP A N 1
ATOM 628 C CA . ASP A 1 83 ? -1.870 12.243 19.076 1.00 70.12 83 ASP A CA 1
ATOM 629 C C . ASP A 1 83 ? -3.355 11.972 19.357 1.00 70.12 83 ASP A C 1
ATOM 631 O O . ASP A 1 83 ? -4.238 12.679 18.867 1.00 70.12 83 ASP A O 1
ATOM 635 N N . ASP A 1 84 ? -3.646 10.874 20.058 1.00 69.75 84 ASP A N 1
ATOM 636 C CA . ASP A 1 84 ? -5.014 10.447 20.374 1.00 69.75 84 ASP A CA 1
ATOM 637 C C . ASP A 1 84 ? -5.466 10.949 21.752 1.00 69.75 84 ASP A C 1
ATOM 639 O O . ASP A 1 84 ? -5.896 10.179 22.614 1.00 69.75 84 ASP A O 1
ATOM 643 N N . ASP A 1 85 ? -5.392 12.265 21.957 1.00 66.25 85 ASP A N 1
ATOM 644 C CA . ASP A 1 85 ? -5.811 12.944 23.195 1.00 66.25 85 ASP A CA 1
ATOM 645 C C . ASP A 1 85 ? -7.245 12.579 23.629 1.00 66.25 85 ASP A C 1
ATOM 647 O O . ASP A 1 85 ? -7.596 12.544 24.811 1.00 66.25 85 ASP A O 1
ATOM 651 N N . GLU A 1 86 ? -8.099 12.269 22.659 1.00 67.31 86 GLU A N 1
ATOM 652 C CA . GLU A 1 86 ? -9.516 11.956 22.841 1.00 67.31 86 GLU A CA 1
ATOM 653 C C . GLU A 1 86 ? -9.815 10.441 22.906 1.00 67.31 86 GLU A C 1
ATOM 655 O O . GLU A 1 86 ? -10.982 10.048 23.003 1.00 67.31 86 GLU A O 1
ATOM 660 N N . HIS A 1 87 ? -8.780 9.591 22.920 1.00 71.25 87 HIS A N 1
ATOM 661 C CA . HIS A 1 87 ? -8.878 8.135 23.092 1.00 71.25 87 HIS A CA 1
ATOM 662 C C . HIS A 1 87 ? -9.792 7.449 22.052 1.00 71.25 87 HIS A C 1
ATOM 664 O O . HIS A 1 87 ? -10.510 6.490 22.355 1.00 71.25 87 HIS A O 1
ATOM 670 N N . HIS A 1 88 ? -9.808 7.931 20.809 1.00 71.06 88 HIS A N 1
ATOM 671 C CA . HIS A 1 88 ? -10.608 7.376 19.719 1.00 71.06 88 HIS A CA 1
ATOM 672 C C . HIS A 1 88 ? -10.220 5.929 19.386 1.00 71.06 88 HIS A C 1
ATOM 674 O O . HIS A 1 88 ? -11.106 5.133 19.073 1.00 71.06 88 HIS A O 1
ATOM 680 N N . LEU A 1 89 ? -8.937 5.554 19.491 1.00 71.94 89 LEU A N 1
ATOM 681 C CA . LEU A 1 89 ? -8.487 4.165 19.322 1.00 71.94 89 LEU A CA 1
ATOM 682 C C . LEU A 1 89 ? -9.152 3.250 20.353 1.00 71.94 89 LEU A C 1
ATOM 684 O O . LEU A 1 89 ? -9.657 2.177 20.015 1.00 71.94 89 LEU A O 1
ATOM 688 N N . GLU A 1 90 ? -9.201 3.688 21.609 1.00 72.62 90 GLU A N 1
ATOM 689 C CA . GLU A 1 90 ? -9.825 2.934 22.695 1.00 72.62 90 GLU A CA 1
ATOM 690 C C . GLU A 1 90 ? -11.347 2.841 22.505 1.00 72.62 90 GLU A C 1
ATOM 692 O O . GLU A 1 90 ? -11.928 1.757 22.612 1.00 72.62 90 GLU A O 1
ATOM 697 N N . GLN A 1 91 ? -11.996 3.943 22.114 1.00 75.06 91 GLN A N 1
ATOM 698 C CA . GLN A 1 91 ? -13.425 3.957 21.786 1.00 75.06 91 GLN A CA 1
ATOM 699 C C . GLN A 1 91 ? -13.766 3.025 20.614 1.00 75.06 91 GLN A C 1
ATOM 701 O O . GLN A 1 91 ? -14.781 2.324 20.662 1.00 75.06 91 GLN A O 1
ATOM 706 N N . MET A 1 92 ? -12.911 2.964 19.588 1.00 75.62 92 MET A N 1
ATOM 707 C CA . MET A 1 92 ? -13.068 2.033 18.470 1.00 75.62 92 MET A CA 1
ATOM 708 C C . MET A 1 92 ? -12.964 0.575 18.927 1.00 75.62 92 MET A C 1
ATOM 710 O O . MET A 1 92 ? -13.814 -0.240 18.568 1.00 75.62 92 MET A O 1
ATOM 714 N N . LEU A 1 93 ? -11.969 0.230 19.748 1.00 74.19 93 LEU A N 1
ATOM 715 C CA . LEU A 1 93 ? -11.820 -1.132 20.275 1.00 74.19 93 LEU A CA 1
ATOM 716 C C . LEU A 1 93 ? -13.036 -1.555 21.112 1.00 74.19 93 LEU A C 1
ATOM 718 O O . LEU A 1 93 ? -13.525 -2.678 20.964 1.00 74.19 93 LEU A O 1
ATOM 722 N N . ILE A 1 94 ? -13.569 -0.648 21.937 1.00 77.75 94 ILE A N 1
ATOM 723 C CA . ILE A 1 94 ? -14.790 -0.884 22.718 1.00 77.75 94 ILE A CA 1
ATOM 724 C C . ILE A 1 94 ? -15.995 -1.109 21.796 1.00 77.75 94 ILE A C 1
ATOM 726 O O . ILE A 1 94 ? -16.782 -2.027 22.034 1.00 77.75 94 ILE A O 1
ATOM 730 N N . GLU A 1 95 ? -16.157 -0.313 20.737 1.00 75.75 95 GLU A N 1
ATOM 731 C CA . GLU A 1 95 ? -17.277 -0.488 19.806 1.00 75.75 95 GLU A CA 1
ATOM 732 C C . GLU A 1 95 ? -17.177 -1.785 18.993 1.00 75.75 95 GLU A C 1
ATOM 734 O O . GLU A 1 95 ? -18.190 -2.474 18.846 1.00 75.75 95 GLU A O 1
ATOM 739 N N . ILE A 1 96 ? -15.974 -2.185 18.559 1.00 74.75 96 ILE A N 1
ATOM 740 C CA . ILE A 1 96 ? -15.737 -3.498 17.935 1.00 74.75 96 ILE A CA 1
ATOM 741 C C . ILE A 1 96 ? -16.132 -4.616 18.902 1.00 74.75 96 ILE A C 1
ATOM 743 O O . ILE A 1 96 ? -16.889 -5.511 18.529 1.00 74.75 96 ILE A O 1
ATOM 747 N N . ALA A 1 97 ? -15.665 -4.561 20.151 1.00 71.75 97 ALA A N 1
ATOM 748 C CA . ALA A 1 97 ? -15.971 -5.581 21.152 1.00 71.75 97 ALA A CA 1
ATOM 749 C C . ALA A 1 97 ? -17.472 -5.648 21.482 1.00 71.75 97 ALA A C 1
ATOM 751 O O . ALA A 1 97 ? -18.000 -6.720 21.777 1.00 71.75 97 ALA A O 1
ATOM 752 N N . ARG A 1 98 ? -18.172 -4.508 21.422 1.00 76.12 98 ARG A N 1
ATOM 753 C CA . ARG A 1 98 ? -19.593 -4.405 21.765 1.00 76.12 98 ARG A CA 1
ATOM 754 C C . ARG A 1 98 ? -20.525 -4.832 20.634 1.00 76.12 98 ARG A C 1
ATOM 756 O O . ARG A 1 98 ? -21.585 -5.389 20.913 1.00 76.12 98 ARG A O 1
ATOM 763 N N . ARG A 1 99 ? -20.206 -4.482 19.386 1.00 76.88 99 ARG A N 1
ATOM 764 C CA . ARG A 1 99 ? -21.149 -4.562 18.253 1.00 76.88 99 ARG A CA 1
ATOM 765 C C . ARG A 1 99 ? -20.572 -5.215 17.000 1.00 76.88 99 ARG A C 1
ATOM 767 O O . ARG A 1 99 ? -21.333 -5.491 16.079 1.00 76.88 99 ARG A O 1
ATOM 774 N N . GLY A 1 100 ? -19.269 -5.480 16.971 1.00 69.31 100 GLY A N 1
ATOM 775 C CA . GLY A 1 100 ? -18.554 -5.862 15.760 1.00 69.31 100 GLY A CA 1
ATOM 776 C C . GLY A 1 100 ? -18.307 -4.675 14.816 1.00 69.31 100 GLY A C 1
ATOM 777 O O . GLY A 1 100 ? -18.569 -3.522 15.175 1.00 69.31 100 GLY A O 1
ATOM 778 N N . PRO A 1 101 ? -17.781 -4.943 13.607 1.00 71.75 101 PRO A N 1
ATOM 779 C CA . PRO A 1 101 ? -17.579 -3.934 12.567 1.00 71.75 101 PRO A CA 1
ATOM 780 C C . PRO A 1 101 ? -18.890 -3.196 12.240 1.00 71.75 101 PRO A C 1
ATOM 782 O O . PRO A 1 101 ? -19.930 -3.829 12.079 1.00 71.75 101 PRO A O 1
ATOM 785 N N . SER A 1 102 ? -18.860 -1.864 12.152 1.00 72.88 102 SER A N 1
ATOM 786 C CA . SER A 1 102 ? -20.039 -1.027 11.887 1.00 72.88 102 SER A CA 1
ATOM 787 C C . SER A 1 102 ? -19.645 0.295 11.232 1.00 72.88 102 SER A C 1
ATOM 789 O O . SER A 1 102 ? -18.507 0.738 11.379 1.00 72.88 102 SER A O 1
ATOM 791 N N . ASP A 1 103 ? -20.595 0.965 10.580 1.00 70.88 103 ASP A N 1
ATOM 792 C CA . ASP A 1 103 ? -20.375 2.270 9.933 1.00 70.88 103 ASP A CA 1
ATOM 793 C C . ASP A 1 103 ? -19.834 3.324 10.912 1.00 70.88 103 ASP A C 1
ATOM 795 O O . ASP A 1 103 ? -18.990 4.145 10.567 1.00 70.88 103 ASP A O 1
ATOM 799 N N . LYS A 1 104 ? -20.223 3.228 12.186 1.00 71.38 104 LYS A N 1
ATOM 800 C CA . LYS A 1 104 ? -19.721 4.094 13.257 1.00 71.38 104 LYS A CA 1
ATOM 801 C C . LYS A 1 104 ? -18.212 3.940 13.493 1.00 71.38 104 LYS A C 1
ATOM 803 O O . LYS A 1 104 ? -17.547 4.910 13.837 1.00 71.38 104 LYS A O 1
ATOM 808 N N . LEU A 1 105 ? -17.655 2.740 13.305 1.00 70.38 105 LEU A N 1
ATOM 809 C CA . LEU A 1 105 ? -16.203 2.527 13.388 1.00 70.38 105 LEU A CA 1
ATOM 810 C C . LEU A 1 105 ? -15.473 3.187 12.225 1.00 70.38 105 LEU A C 1
ATOM 812 O O . LEU A 1 105 ? -14.370 3.691 12.408 1.00 70.38 105 LEU A O 1
ATOM 816 N N . PHE A 1 106 ? -16.099 3.211 11.051 1.00 65.69 106 PHE A N 1
ATOM 817 C CA . PHE A 1 106 ? -15.566 3.913 9.893 1.00 65.69 106 PHE A CA 1
ATOM 818 C C . PHE A 1 106 ? -15.592 5.432 10.104 1.00 65.69 106 PHE A C 1
ATOM 820 O O . PHE A 1 106 ? -14.591 6.092 9.850 1.00 65.69 106 PHE A O 1
ATOM 827 N N . GLU A 1 107 ? -16.674 5.982 10.663 1.00 69.81 107 GLU A N 1
ATOM 828 C CA . GLU A 1 107 ? -16.748 7.396 11.066 1.00 69.81 107 GLU A CA 1
ATOM 829 C C . GLU A 1 107 ? -15.712 7.756 12.142 1.00 69.81 107 GLU A C 1
ATOM 831 O O . GLU A 1 107 ? -15.068 8.799 12.058 1.00 69.81 107 GLU A O 1
ATOM 836 N N . MET A 1 108 ? -15.505 6.888 13.138 1.00 70.56 108 MET A N 1
ATOM 837 C CA . MET A 1 108 ? -14.483 7.084 14.173 1.00 70.56 108 MET A CA 1
ATOM 838 C C . MET A 1 108 ? -13.069 7.062 13.589 1.00 70.56 108 MET A C 1
ATOM 840 O O . MET A 1 108 ? -12.271 7.942 13.903 1.00 70.56 108 MET A O 1
ATOM 844 N N . LEU A 1 109 ? -12.779 6.117 12.691 1.00 69.44 109 LEU A N 1
ATOM 845 C CA . LEU A 1 109 ? -11.507 6.050 11.972 1.00 69.44 109 LEU A CA 1
ATOM 846 C C . LEU A 1 109 ? -11.298 7.290 11.081 1.00 69.44 109 LEU A C 1
ATOM 848 O O . LEU A 1 109 ? -10.181 7.798 10.989 1.00 69.44 109 LEU A O 1
ATOM 852 N N . GLN A 1 110 ? -12.367 7.821 10.479 1.00 66.75 110 GLN A N 1
ATOM 853 C CA . GLN A 1 110 ? -12.351 9.107 9.775 1.00 66.75 110 GLN A CA 1
ATOM 854 C C . GLN A 1 110 ? -12.113 10.300 10.686 1.00 66.75 110 GLN A C 1
ATOM 856 O O . GLN A 1 110 ? -11.370 11.195 10.303 1.00 66.75 110 GLN A O 1
ATOM 861 N N . GLY A 1 111 ? -12.684 10.327 11.887 1.00 67.62 111 GLY A N 1
ATOM 862 C CA . GLY A 1 111 ? -12.390 11.366 12.872 1.00 67.62 111 GLY A CA 1
ATOM 863 C C . GLY A 1 111 ? -10.923 11.346 13.303 1.00 67.62 111 GLY A C 1
ATOM 864 O O . GLY A 1 111 ? -10.277 12.391 13.341 1.00 67.62 111 GLY A O 1
ATOM 865 N N . LEU A 1 112 ? -10.387 10.151 13.554 1.00 68.94 112 LEU A N 1
ATOM 866 C CA . LEU A 1 112 ? -9.012 9.930 14.007 1.00 68.94 112 LEU A CA 1
ATOM 867 C C . LEU A 1 112 ? -7.990 10.329 12.929 1.00 68.94 112 LEU A C 1
ATOM 869 O O . LEU A 1 112 ? -6.995 10.986 13.220 1.00 68.94 112 LEU A O 1
ATOM 873 N N . LEU A 1 113 ? -8.277 10.012 11.664 1.00 64.69 113 LEU A N 1
ATOM 874 C CA . LEU A 1 113 ? -7.402 10.348 10.538 1.00 64.69 113 LEU A CA 1
ATOM 875 C C . LEU A 1 113 ? -7.656 11.754 9.966 1.00 64.69 113 LEU A C 1
ATOM 877 O O . LEU A 1 113 ? -6.731 12.378 9.462 1.00 64.69 113 LEU A O 1
ATOM 881 N N . GLY A 1 114 ? -8.878 12.281 10.071 1.00 56.31 114 GLY A N 1
ATOM 882 C CA . GLY A 1 114 ? -9.302 13.563 9.497 1.00 56.31 114 GLY A CA 1
ATOM 883 C C . GLY A 1 114 ? -9.070 14.786 10.391 1.00 56.31 114 GLY A C 1
ATOM 884 O O . GLY A 1 114 ? -8.956 15.899 9.878 1.00 56.31 114 GLY A O 1
ATOM 885 N N . LYS A 1 115 ? -8.930 14.616 11.716 1.00 54.69 115 LYS A N 1
ATOM 886 C CA . LYS A 1 115 ? -8.570 15.717 12.637 1.00 54.69 115 LYS A CA 1
ATOM 887 C C . LYS A 1 115 ? -7.162 16.281 12.401 1.00 54.69 115 LYS A C 1
ATOM 889 O O . LYS A 1 115 ? -6.873 17.384 12.852 1.00 54.69 115 LYS A O 1
ATOM 894 N N . THR A 1 116 ? -6.318 15.586 11.640 1.00 48.72 116 THR A N 1
ATOM 895 C CA . THR A 1 116 ? -4.965 16.043 11.280 1.00 48.72 116 THR A CA 1
ATOM 896 C C . THR A 1 116 ? -4.932 17.067 10.134 1.00 48.72 116 THR A C 1
ATOM 898 O O . THR A 1 116 ? -3.854 17.501 9.737 1.00 48.72 116 THR A O 1
ATOM 901 N N . GLY A 1 117 ? -6.084 17.481 9.583 1.00 47.09 117 GLY A N 1
ATOM 902 C CA . GLY A 1 117 ? -6.131 18.389 8.425 1.00 47.09 117 GLY A CA 1
ATOM 903 C C . GLY A 1 117 ? -5.579 17.764 7.136 1.00 47.09 117 GLY A C 1
ATOM 904 O O . GLY A 1 117 ? -5.284 18.483 6.181 1.00 47.09 117 GLY A O 1
ATOM 905 N N . GLY A 1 118 ? -5.415 16.438 7.128 1.00 52.41 118 GLY A N 1
ATOM 906 C CA . GLY A 1 118 ? -4.868 15.657 6.028 1.00 52.41 118 GLY A CA 1
ATOM 907 C C . GLY A 1 118 ? -5.929 15.026 5.114 1.00 52.41 118 GLY A C 1
ATOM 908 O O . GLY A 1 118 ? -7.131 15.239 5.292 1.00 52.41 118 GLY A O 1
ATOM 909 N N . PRO A 1 119 ? -5.482 14.256 4.107 1.00 54.34 119 PRO A N 1
ATOM 910 C CA . PRO A 1 119 ? -6.349 13.530 3.183 1.00 54.34 119 PRO A CA 1
ATOM 911 C C . PRO A 1 119 ? -7.335 12.587 3.894 1.00 54.34 119 PRO A C 1
ATOM 913 O O . PRO A 1 119 ? -7.101 12.160 5.022 1.00 54.34 119 PRO A O 1
ATOM 916 N N . SER A 1 120 ? -8.435 12.225 3.224 1.00 63.50 120 SER A N 1
ATOM 917 C CA . SER A 1 120 ? -9.433 11.292 3.774 1.00 63.50 120 SER A CA 1
ATOM 918 C C . SER A 1 120 ? -8.799 9.966 4.236 1.00 63.50 120 SER A C 1
ATOM 920 O O . SER A 1 120 ? -7.789 9.542 3.680 1.00 63.50 120 SER A O 1
ATOM 922 N N . THR A 1 121 ? -9.408 9.258 5.197 1.00 60.03 121 THR A N 1
ATOM 923 C CA . THR A 1 121 ? -8.959 7.924 5.667 1.00 60.03 121 THR A CA 1
ATOM 924 C C . THR A 1 121 ? -8.619 6.958 4.544 1.00 60.03 121 THR A C 1
ATOM 926 O O . THR A 1 121 ? -7.628 6.236 4.616 1.00 60.03 121 THR A O 1
ATOM 929 N N . TRP A 1 122 ? -9.453 6.954 3.504 1.00 66.50 122 TRP A N 1
ATOM 930 C CA . TRP A 1 122 ? -9.241 6.135 2.321 1.00 66.50 122 TRP A CA 1
ATOM 931 C C . TRP A 1 122 ? -7.923 6.484 1.626 1.00 66.50 122 TRP A C 1
ATOM 933 O O . TRP A 1 122 ? -7.164 5.595 1.258 1.00 66.50 122 TRP A O 1
ATOM 943 N N . THR A 1 123 ? -7.619 7.776 1.519 1.00 76.62 123 THR A N 1
ATOM 944 C CA . THR A 1 123 ? -6.374 8.271 0.936 1.00 76.62 123 THR A CA 1
ATOM 945 C C . THR A 1 123 ? -5.163 7.840 1.761 1.00 76.62 123 THR A C 1
ATOM 947 O O . THR A 1 123 ? -4.219 7.324 1.190 1.00 76.62 123 THR A O 1
ATOM 950 N N . VAL A 1 124 ? -5.212 7.922 3.096 1.00 81.12 124 VAL A N 1
ATOM 951 C CA . VAL A 1 124 ? -4.077 7.516 3.950 1.00 81.12 124 VAL A CA 1
ATOM 952 C C . VAL A 1 124 ? -3.751 6.027 3.806 1.00 81.12 124 VAL A C 1
ATOM 954 O O . VAL A 1 124 ? -2.593 5.658 3.627 1.00 81.12 124 VAL A O 1
ATOM 957 N N . ILE A 1 125 ? -4.758 5.152 3.869 1.00 83.31 125 ILE A N 1
ATOM 958 C CA . ILE A 1 125 ? -4.535 3.702 3.746 1.00 83.31 125 ILE A CA 1
ATOM 959 C C . ILE A 1 125 ? -4.044 3.358 2.332 1.00 83.31 125 ILE A C 1
ATOM 961 O O . ILE A 1 125 ? -3.134 2.542 2.176 1.00 83.31 125 ILE A O 1
ATOM 965 N N . HIS A 1 126 ? -4.600 4.011 1.310 1.00 87.56 126 HIS A N 1
ATOM 966 C CA . HIS A 1 126 ? -4.156 3.849 -0.070 1.00 87.56 126 HIS A CA 1
ATOM 967 C C . HIS A 1 126 ? -2.709 4.329 -0.273 1.00 87.56 126 HIS A C 1
ATOM 969 O O . HIS A 1 126 ? -1.924 3.652 -0.936 1.00 87.56 126 HIS A O 1
ATOM 975 N N . ASP A 1 127 ? -2.317 5.448 0.333 1.00 88.50 127 ASP A N 1
ATOM 976 C CA . ASP A 1 127 ? -0.953 5.981 0.269 1.00 88.50 127 ASP A CA 1
ATOM 977 C C . ASP A 1 127 ? 0.042 5.040 0.961 1.00 88.50 127 ASP A C 1
ATOM 979 O O . ASP A 1 127 ? 1.126 4.780 0.439 1.00 88.50 127 ASP A O 1
ATOM 983 N N . LEU A 1 128 ? -0.329 4.458 2.107 1.00 89.38 128 LEU A N 1
ATOM 984 C CA . LEU A 1 128 ? 0.485 3.439 2.779 1.00 89.38 128 LEU A CA 1
ATOM 985 C C . LEU A 1 128 ? 0.665 2.189 1.905 1.00 89.38 128 LEU A C 1
ATOM 987 O O . LEU A 1 128 ? 1.783 1.686 1.794 1.00 89.38 128 LEU A O 1
ATOM 991 N N . ALA A 1 129 ? -0.395 1.715 1.244 1.00 91.88 129 ALA A N 1
ATOM 992 C CA . ALA A 1 129 ? -0.304 0.605 0.293 1.00 91.88 129 ALA A CA 1
ATOM 993 C C . ALA A 1 129 ? 0.590 0.963 -0.908 1.00 91.88 129 ALA A C 1
ATOM 995 O O . ALA A 1 129 ? 1.462 0.186 -1.296 1.00 91.88 129 ALA A O 1
ATOM 996 N N . THR A 1 130 ? 0.442 2.176 -1.439 1.00 94.25 130 THR A N 1
ATOM 997 C CA . THR A 1 130 ? 1.259 2.710 -2.536 1.00 94.25 130 THR A CA 1
ATOM 998 C C . THR A 1 130 ? 2.740 2.724 -2.158 1.00 94.25 130 THR A C 1
ATOM 1000 O O . THR A 1 130 ? 3.573 2.221 -2.909 1.00 94.25 130 THR A O 1
ATOM 1003 N N . ASN A 1 131 ? 3.074 3.204 -0.959 1.00 94.31 131 ASN A N 1
ATOM 1004 C CA . ASN A 1 131 ? 4.446 3.255 -0.452 1.00 94.31 131 ASN A CA 1
ATOM 1005 C C . ASN A 1 131 ? 5.076 1.867 -0.260 1.00 94.31 131 ASN A C 1
ATOM 1007 O O . ASN A 1 131 ? 6.289 1.720 -0.406 1.00 94.31 131 ASN A O 1
ATOM 1011 N N . LEU A 1 132 ? 4.271 0.846 0.047 1.00 94.06 132 LEU A N 1
ATOM 1012 C CA . LEU A 1 132 ? 4.740 -0.539 0.142 1.00 94.06 132 LEU A CA 1
ATOM 1013 C C . LEU A 1 132 ? 4.985 -1.172 -1.234 1.00 94.06 132 LEU A C 1
ATOM 1015 O O . LEU A 1 132 ? 5.862 -2.022 -1.370 1.00 94.06 132 LEU A O 1
ATOM 1019 N N . ILE A 1 133 ? 4.222 -0.772 -2.252 1.00 95.25 133 ILE A N 1
ATOM 1020 C CA . ILE A 1 133 ? 4.228 -1.401 -3.580 1.00 95.25 133 ILE A CA 1
ATOM 1021 C C . ILE A 1 133 ? 5.200 -0.715 -4.543 1.00 95.25 133 ILE A C 1
ATOM 1023 O O . ILE A 1 133 ? 5.925 -1.400 -5.267 1.00 95.25 133 ILE A O 1
ATOM 1027 N N . ALA A 1 134 ? 5.250 0.618 -4.539 1.00 95.06 134 ALA A N 1
ATOM 1028 C CA . ALA A 1 134 ? 6.054 1.425 -5.457 1.00 95.06 134 ALA A CA 1
ATOM 1029 C C . ALA A 1 134 ? 7.539 1.004 -5.552 1.00 95.06 134 ALA A C 1
ATOM 1031 O O . ALA A 1 134 ? 8.063 0.969 -6.668 1.00 95.06 134 ALA A O 1
ATOM 1032 N N . PRO A 1 135 ? 8.227 0.589 -4.465 1.00 95.75 135 PRO A N 1
ATOM 1033 C CA . PRO A 1 135 ? 9.615 0.121 -4.547 1.00 95.75 135 PRO A CA 1
ATOM 1034 C C . PRO A 1 135 ? 9.825 -1.117 -5.433 1.00 95.75 135 PRO A C 1
ATOM 1036 O O . PRO A 1 135 ? 10.961 -1.429 -5.791 1.00 95.75 135 PRO A O 1
ATOM 1039 N N . HIS A 1 136 ? 8.752 -1.839 -5.768 1.00 94.06 136 HIS A N 1
ATOM 1040 C CA . HIS A 1 136 ? 8.782 -3.069 -6.558 1.00 94.06 136 HIS A CA 1
ATOM 1041 C C . HIS A 1 136 ? 8.350 -2.878 -8.021 1.00 94.06 136 HIS A C 1
ATOM 1043 O O . HIS A 1 136 ? 8.233 -3.854 -8.767 1.00 94.06 136 HIS A O 1
ATOM 1049 N N . ALA A 1 137 ? 8.111 -1.633 -8.436 1.00 93.12 137 ALA A N 1
ATOM 1050 C CA . ALA A 1 137 ? 7.582 -1.287 -9.750 1.00 93.12 137 ALA A CA 1
ATOM 1051 C C . ALA A 1 137 ? 8.484 -1.746 -10.908 1.00 93.12 137 ALA A C 1
ATOM 1053 O O . ALA A 1 137 ? 8.000 -2.316 -11.881 1.00 93.12 137 ALA A O 1
ATOM 1054 N N . GLU A 1 138 ? 9.803 -1.591 -10.788 1.00 92.19 138 GLU A N 1
ATOM 1055 C CA . GLU A 1 138 ? 10.737 -1.997 -11.848 1.00 92.19 138 GLU A CA 1
ATOM 1056 C C . GLU A 1 138 ? 10.796 -3.521 -12.026 1.00 92.19 138 GLU A C 1
ATOM 1058 O O . GLU A 1 138 ? 10.871 -4.035 -13.144 1.00 92.19 138 GLU A O 1
ATOM 1063 N N . GLN A 1 139 ? 10.706 -4.275 -10.928 1.00 93.12 139 GLN A N 1
ATOM 1064 C CA . GLN A 1 139 ? 10.620 -5.732 -10.988 1.00 93.12 139 GLN A CA 1
ATOM 1065 C C . GLN A 1 139 ? 9.284 -6.182 -11.582 1.00 93.12 139 GLN A C 1
ATOM 1067 O O . GLN A 1 139 ? 9.255 -7.171 -12.315 1.00 93.12 139 GLN A O 1
ATOM 1072 N N . ALA A 1 140 ? 8.196 -5.457 -11.309 1.00 91.56 140 ALA A N 1
ATOM 1073 C CA . ALA A 1 140 ? 6.903 -5.708 -11.935 1.00 91.56 140 ALA A CA 1
ATOM 1074 C C . ALA A 1 140 ? 6.957 -5.457 -13.446 1.00 91.56 140 ALA A C 1
ATOM 1076 O O . ALA A 1 140 ? 6.559 -6.334 -14.211 1.00 91.56 140 ALA A O 1
ATOM 1077 N N . ALA A 1 141 ? 7.536 -4.334 -13.876 1.00 92.12 141 ALA A N 1
ATOM 1078 C CA . ALA A 1 141 ? 7.721 -4.014 -15.288 1.00 92.12 141 ALA A CA 1
ATOM 1079 C C . ALA A 1 141 ? 8.526 -5.100 -16.012 1.00 92.12 141 ALA A C 1
ATOM 1081 O O . ALA A 1 141 ? 8.152 -5.555 -17.094 1.00 92.12 141 ALA A O 1
ATOM 1082 N N . GLN A 1 142 ? 9.625 -5.559 -15.405 1.00 90.69 142 GLN A N 1
ATOM 1083 C CA . GLN A 1 142 ? 10.430 -6.632 -15.985 1.00 90.69 142 GLN A CA 1
ATOM 1084 C C . GLN A 1 142 ? 9.655 -7.954 -16.046 1.00 90.69 142 GLN A C 1
ATOM 1086 O O . GLN A 1 142 ? 9.685 -8.628 -17.074 1.00 90.69 142 GLN A O 1
ATOM 1091 N N . ALA A 1 143 ? 8.924 -8.305 -14.985 1.00 91.56 143 ALA A N 1
ATOM 1092 C CA . ALA A 1 143 ? 8.117 -9.518 -14.961 1.00 91.56 143 ALA A CA 1
ATOM 1093 C C . ALA A 1 143 ? 7.004 -9.494 -16.024 1.00 91.56 143 ALA A C 1
ATOM 1095 O O . ALA A 1 143 ? 6.755 -10.509 -16.671 1.00 91.56 143 ALA A O 1
ATOM 1096 N N . MET A 1 144 ? 6.370 -8.339 -16.251 1.00 90.19 144 MET A N 1
ATOM 1097 C CA . MET A 1 144 ? 5.370 -8.151 -17.306 1.00 90.19 144 MET A CA 1
ATOM 1098 C C . MET A 1 144 ? 5.961 -8.360 -18.701 1.00 90.19 144 MET A C 1
ATOM 1100 O O . MET A 1 144 ? 5.380 -9.095 -19.49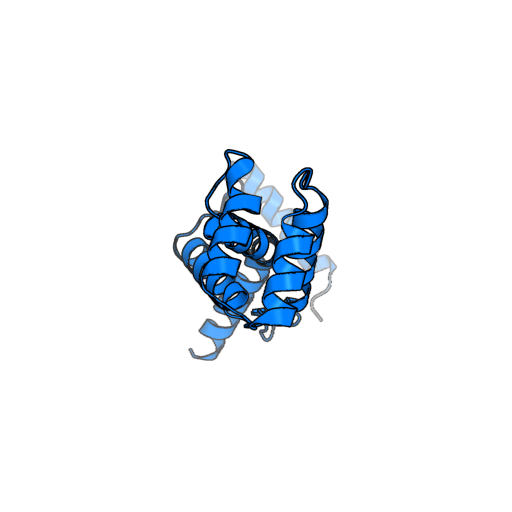9 1.00 90.19 144 MET A O 1
ATOM 1104 N N . ARG A 1 145 ? 7.141 -7.785 -1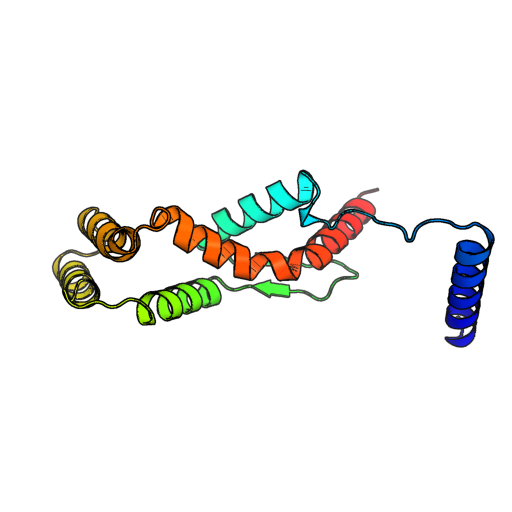8.982 1.00 89.88 145 ARG A N 1
ATOM 1105 C CA . ARG A 1 145 ? 7.842 -7.983 -20.264 1.00 89.88 145 ARG A CA 1
ATOM 1106 C C . ARG A 1 145 ? 8.197 -9.449 -20.493 1.00 89.88 145 ARG A C 1
ATOM 1108 O O . ARG A 1 145 ? 7.925 -9.974 -21.567 1.00 89.88 145 ARG A O 1
ATOM 1115 N N . ASP A 1 146 ? 8.772 -10.109 -19.490 1.00 88.06 146 ASP A N 1
ATOM 1116 C CA . ASP A 1 146 ? 9.143 -11.525 -19.582 1.00 88.06 146 ASP A CA 1
ATOM 1117 C C . ASP A 1 146 ? 7.933 -12.410 -19.874 1.00 88.06 146 ASP A C 1
ATOM 1119 O O . ASP A 1 146 ? 7.994 -13.295 -20.723 1.00 88.06 146 ASP A O 1
ATOM 1123 N N . ASN A 1 147 ? 6.833 -12.166 -19.160 1.00 85.06 147 ASN A N 1
ATOM 1124 C CA . ASN A 1 147 ? 5.623 -12.956 -19.305 1.00 85.06 147 ASN A CA 1
ATOM 1125 C C . ASN A 1 147 ? 4.959 -12.691 -20.661 1.00 85.06 147 ASN A C 1
ATOM 1127 O O . ASN A 1 147 ? 4.466 -13.635 -21.265 1.00 85.06 147 ASN A O 1
ATOM 1131 N N . SER A 1 148 ? 5.005 -11.459 -21.181 1.00 81.38 148 SER A N 1
ATOM 1132 C CA . SER A 1 148 ? 4.522 -11.142 -22.533 1.00 81.38 148 SER A CA 1
ATOM 1133 C C . SER A 1 148 ? 5.313 -11.883 -23.614 1.00 81.38 148 SER A C 1
ATOM 1135 O O . SER A 1 148 ? 4.715 -12.441 -24.525 1.00 81.38 148 SER A O 1
ATOM 1137 N N . LEU A 1 149 ? 6.643 -11.946 -23.487 1.00 66.50 149 LEU A N 1
ATOM 1138 C CA . LEU A 1 149 ? 7.533 -12.633 -24.435 1.00 66.50 149 LEU A CA 1
ATOM 1139 C C . LEU A 1 149 ? 7.430 -14.168 -24.385 1.00 66.50 149 LEU A C 1
ATOM 1141 O O . LEU A 1 149 ? 8.022 -14.845 -25.219 1.00 66.50 149 LEU A O 1
ATOM 1145 N N . MET A 1 150 ? 6.735 -14.732 -23.393 1.00 59.19 150 MET A N 1
ATOM 1146 C CA . MET A 1 150 ? 6.550 -16.180 -23.250 1.00 59.19 150 MET A CA 1
ATOM 1147 C C . MET A 1 150 ? 5.349 -16.709 -24.054 1.00 59.19 150 MET A C 1
ATOM 1149 O O . MET A 1 150 ? 5.206 -17.924 -24.197 1.00 59.19 150 MET A O 1
ATOM 1153 N N . PHE A 1 151 ? 4.488 -15.814 -24.550 1.00 54.47 151 PHE A N 1
ATOM 1154 C CA . PHE A 1 151 ? 3.282 -16.149 -25.317 1.00 54.47 151 PHE A CA 1
ATOM 1155 C C . PHE A 1 151 ? 3.368 -15.780 -26.811 1.00 54.47 151 PHE A C 1
ATOM 1157 O O . PHE A 1 151 ? 2.396 -16.025 -27.528 1.00 54.47 151 PHE A O 1
ATOM 1164 N N . ASP A 1 152 ? 4.512 -15.253 -27.262 1.00 48.22 152 ASP A N 1
ATOM 1165 C CA . ASP A 1 152 ? 4.873 -15.043 -28.676 1.00 48.22 152 ASP A CA 1
ATOM 1166 C C . ASP A 1 152 ? 5.755 -16.194 -29.201 1.00 48.22 152 ASP A C 1
ATOM 1168 O O . ASP A 1 152 ? 5.560 -16.613 -30.368 1.00 48.22 152 ASP A O 1
#

pLDDT: mean 78.2, std 13.5, range [44.94, 95.75]

Sequence (152 aa):
MTSLALRNANAMRAGQVAWDNMTPPDDKPSFLETTEGDNWLYDKAAAMVSGDDLLISSATVRTIRVEVASLHQAVRDHLSTLDDDEHHLEQMLIEIARRGPSDKLFEMLQGLLGKTGGPSTWTVIHDLATNLIAPHAEQAAQAMRDNSLMFD

Secondary structure (DSSP, 8-state):
---HHHHHHHHHHHHHHHHHTTPPP--PPPGGGSHHHHHHHHHHHHHHHTTPPEEE--SSSPPEEE-HHHHHHHHHHHHHTS--TT-HHHHHHHHHHHH-S-HHHHHHHHHHHHTTS-S-HHHHHHHHHHHHHGGGHHHHHHHHHHHHTT--